Protein AF-M0AN53-F1 (afdb_monomer)

Solvent-accessible surface area (backbone atoms only — not comparable to full-atom values): 10372 Å² total; per-residue (Å²): 138,90,82,90,88,86,89,80,91,77,91,80,80,88,75,93,78,79,82,82,77,75,81,81,81,79,74,82,83,79,79,76,78,82,73,91,78,79,92,71,87,82,85,72,87,73,90,65,86,74,74,82,79,51,60,67,74,68,68,71,93,83,63,70,59,57,92,70,28,37,30,37,54,48,69,44,68,92,56,48,82,40,84,58,56,31,43,76,62,16,93,51,32,42,75,37,84,89,78,53,28,68,44,66,80,63,51,62,35,34,81,87,54,40,66,35,50,40,49,22,12,59,63,23,65,28,74,86,53,57,26,43,36,36,33,30,36,57,86,78,45,28,27,73,16,49,32,92,81,75,73,24,60,80,86,79,87,130

Mean predicted aligned error: 15.82 Å

pLDDT: mean 77.09, std 21.63, range [39.53, 98.44]

Radius of gyration: 28.27 Å; Cα contacts (8 Å, |Δi|>4): 205; chains: 1; bounding box: 54×89×58 Å

Sequence (158 aa):
MNRTGRLATSSGSNPAAARELVPEVRHPTVTRKVTQSNIRTMTDGDENGGEIQRASDVGSADAPPIEEKPYKIIFEANKCFGAGKCAEVSGNWEMSLASGIAKPNTYFIDEADLDHNVRAAEICPAKKDEGCIHVIDRRTDEEIAPDPHGDGTLSVDW

Nearest PDB structures (foldseek):
  4dhv-assembly1_A  TM=8.643E-01  e=5.042E-03  Pyrococcus furiosus DSM 3638
  1siz-assembly1_C  TM=8.650E-01  e=6.182E-03  Pyrococcus furiosus
  8amp-assembly1_A  TM=9.147E-01  e=1.726E-01  Mycobacterium tuberculosis
  8amq-assembly1_A  TM=6.492E-01  e=7.136E-02  Mycobacterium tuberculosis H37Rv

Foldseek 3Di:
DDDDDDDDDDDDDDDDDDPDDDDDPDDPPPPPDPDDDDPDDPPDDPPPPPPQDFVLVVDDPPDDDCVAFQKFKDAPQVQFQQPCQLVVQAVQWDQDPVSSGIDGVDGTHDPVRPPSLQVSQQCACTPNSQGRMWMARNVVSFTPPPPPVVPRRDPDDD

Structure (mmCIF, N/CA/C/O backbone):
data_AF-M0AN53-F1
#
_entry.id   AF-M0AN53-F1
#
loop_
_atom_site.group_PDB
_atom_site.id
_atom_site.type_symbol
_atom_site.label_atom_id
_atom_site.label_alt_id
_atom_site.label_comp_id
_atom_site.label_asym_id
_atom_site.label_entity_id
_atom_site.label_seq_id
_atom_site.pdbx_PDB_ins_code
_atom_site.Cartn_x
_atom_site.Cartn_y
_atom_site.Cartn_z
_atom_site.occupancy
_atom_site.B_iso_or_equiv
_atom_site.auth_seq_id
_atom_site.auth_comp_id
_atom_site.auth_asym_id
_atom_site.auth_atom_id
_atom_site.pdbx_PDB_model_num
ATOM 1 N N . MET A 1 1 ? -29.025 -70.226 -9.780 1.00 46.09 1 MET A N 1
ATOM 2 C CA . MET A 1 1 ? -28.029 -71.117 -10.412 1.00 46.09 1 MET A CA 1
ATOM 3 C C . MET A 1 1 ? -26.646 -70.549 -10.133 1.00 46.09 1 MET A C 1
ATOM 5 O O . MET A 1 1 ? -26.362 -69.431 -10.535 1.00 46.09 1 MET A O 1
ATOM 9 N N . ASN A 1 2 ? -25.859 -71.287 -9.348 1.00 40.03 2 ASN A N 1
ATOM 10 C CA . ASN A 1 2 ? -24.495 -70.974 -8.908 1.00 40.03 2 ASN A CA 1
ATOM 11 C C . ASN A 1 2 ? -23.470 -71.198 -10.028 1.00 40.03 2 ASN A C 1
ATOM 13 O O . ASN A 1 2 ? -23.540 -72.254 -10.649 1.00 40.03 2 ASN A O 1
ATOM 17 N N . ARG A 1 3 ? -22.468 -70.313 -10.152 1.00 47.69 3 ARG A N 1
ATOM 18 C CA . ARG A 1 3 ? -21.032 -70.645 -10.331 1.00 47.69 3 ARG A CA 1
ATOM 19 C C . ARG A 1 3 ? -20.199 -69.468 -9.789 1.00 47.69 3 ARG A C 1
ATOM 21 O O . ARG A 1 3 ? -20.260 -68.387 -10.351 1.00 47.69 3 ARG A O 1
ATOM 28 N N . THR A 1 4 ? -19.696 -69.494 -8.553 1.00 52.09 4 THR A N 1
ATOM 29 C CA . THR A 1 4 ? -18.431 -70.101 -8.073 1.00 52.09 4 THR A CA 1
ATOM 30 C C . THR A 1 4 ? -17.176 -69.614 -8.799 1.00 52.09 4 THR A C 1
ATOM 32 O O . THR A 1 4 ? -16.918 -70.016 -9.928 1.00 52.09 4 THR A O 1
ATOM 35 N N . GLY A 1 5 ? -16.371 -68.828 -8.079 1.00 43.16 5 GLY A N 1
ATOM 36 C CA . GLY A 1 5 ? -15.013 -68.420 -8.439 1.00 43.16 5 GLY A CA 1
ATOM 37 C C . GLY A 1 5 ? -14.353 -67.648 -7.292 1.00 43.16 5 GLY A C 1
ATOM 38 O O . GLY A 1 5 ? -14.118 -66.454 -7.399 1.00 43.16 5 GLY A O 1
ATOM 39 N N . ARG A 1 6 ? -14.151 -68.330 -6.159 1.00 47.56 6 ARG A N 1
ATOM 40 C CA . ARG A 1 6 ? -13.386 -67.890 -4.977 1.00 47.56 6 ARG A CA 1
ATOM 41 C C . ARG A 1 6 ? -11.958 -68.446 -5.090 1.00 47.56 6 ARG A C 1
ATOM 43 O O . ARG A 1 6 ? -11.826 -69.534 -5.642 1.00 47.56 6 ARG A O 1
ATOM 50 N N . LEU A 1 7 ? -10.989 -67.741 -4.482 1.00 46.88 7 LEU A N 1
ATOM 51 C CA . LEU A 1 7 ? -9.627 -68.111 -3.998 1.00 46.88 7 LEU A CA 1
ATOM 52 C C . LEU A 1 7 ? -8.623 -67.043 -4.487 1.00 46.88 7 LEU A C 1
ATOM 54 O O . LEU A 1 7 ? -8.699 -66.656 -5.642 1.00 46.88 7 LEU A O 1
ATOM 58 N N . ALA A 1 8 ? -7.683 -66.482 -3.724 1.00 47.72 8 ALA A N 1
ATOM 59 C CA . ALA A 1 8 ? -7.128 -66.712 -2.384 1.00 47.72 8 ALA A CA 1
ATOM 60 C C . ALA A 1 8 ? -6.461 -65.376 -1.948 1.00 47.72 8 ALA A C 1
ATOM 62 O O . ALA A 1 8 ? -5.899 -64.680 -2.786 1.00 47.72 8 ALA A O 1
ATOM 63 N N . THR A 1 9 ? -6.727 -64.812 -0.767 1.00 50.91 9 THR A N 1
ATOM 64 C CA . THR A 1 9 ? -5.925 -64.893 0.480 1.00 50.91 9 THR A CA 1
ATOM 65 C C . THR A 1 9 ? -4.396 -64.888 0.335 1.00 50.91 9 THR A C 1
ATOM 67 O O . THR A 1 9 ? -3.813 -65.915 0.006 1.00 50.91 9 THR A O 1
ATOM 70 N N . SER A 1 10 ? -3.773 -63.786 0.766 1.00 49.94 1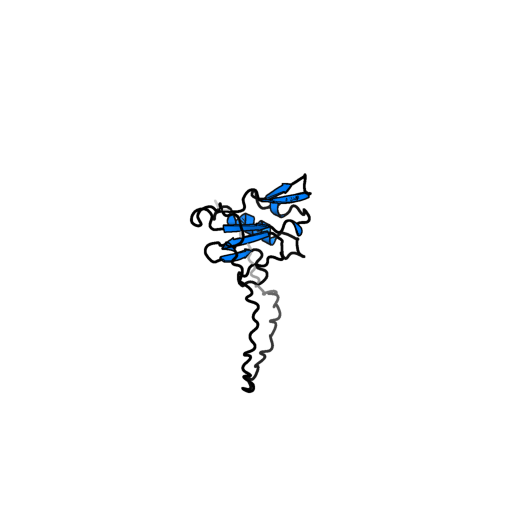0 SER A N 1
ATOM 71 C CA . SER A 1 10 ? -2.536 -63.748 1.574 1.00 49.94 10 SER A CA 1
ATOM 72 C C . SER A 1 10 ? -2.384 -62.316 2.126 1.00 49.94 10 SER A C 1
ATOM 74 O O . SER A 1 10 ? -2.181 -61.388 1.354 1.00 49.94 10 SER A O 1
ATOM 76 N N . SER A 1 11 ? -2.749 -61.999 3.373 1.00 46.69 11 SER A N 1
ATOM 77 C CA . SER A 1 11 ? -1.914 -62.107 4.586 1.00 46.69 11 SER A CA 1
ATOM 78 C C . SER A 1 11 ? -0.439 -61.767 4.347 1.00 46.69 11 SER A C 1
ATOM 80 O O . SER A 1 11 ? 0.294 -62.578 3.789 1.00 46.69 11 SER A O 1
ATOM 82 N N . GLY A 1 12 ? -0.006 -60.594 4.811 1.00 39.53 12 GLY A N 1
ATOM 83 C CA . GLY A 1 12 ? 1.392 -60.178 4.727 1.00 39.53 12 GLY A CA 1
ATOM 84 C C . GLY A 1 12 ? 1.627 -58.775 5.275 1.00 39.53 12 GLY A C 1
ATOM 85 O O . GLY A 1 12 ? 1.751 -57.831 4.514 1.00 39.53 12 GLY A O 1
ATOM 86 N N . SER A 1 13 ? 1.601 -58.682 6.601 1.00 46.97 13 SER A N 1
ATOM 87 C CA . SER A 1 13 ? 2.320 -57.763 7.491 1.00 46.97 13 SER A CA 1
ATOM 88 C C . SER A 1 13 ? 2.924 -56.468 6.927 1.00 46.97 13 SER A C 1
ATOM 90 O O . SER A 1 13 ? 3.856 -56.470 6.131 1.00 46.97 13 SER A O 1
ATOM 92 N N . ASN A 1 14 ? 2.463 -55.366 7.515 1.00 55.75 14 ASN A N 1
ATOM 93 C CA . ASN A 1 14 ? 3.116 -54.064 7.573 1.00 55.75 14 ASN A CA 1
ATOM 94 C C . ASN A 1 14 ? 4.525 -54.178 8.197 1.00 55.75 14 ASN A C 1
ATOM 96 O O . ASN A 1 14 ? 4.657 -54.781 9.268 1.00 55.75 14 ASN A O 1
ATOM 100 N N . PRO A 1 15 ? 5.543 -53.525 7.618 1.00 46.25 15 PRO A N 1
ATOM 101 C CA . PRO A 1 15 ? 6.538 -52.868 8.442 1.00 46.25 15 PRO A CA 1
ATOM 102 C C . PRO A 1 15 ? 6.607 -51.379 8.101 1.00 46.25 15 PRO A C 1
ATOM 104 O O . PRO A 1 15 ? 6.744 -50.966 6.951 1.00 46.25 15 PRO A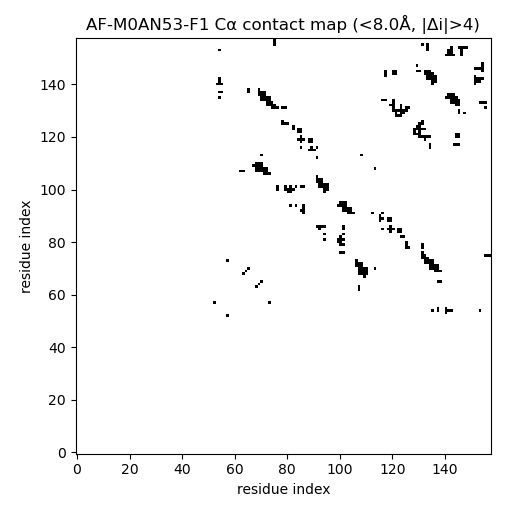 O 1
ATOM 107 N N . ALA A 1 16 ? 6.531 -50.587 9.166 1.00 45.22 16 ALA A N 1
ATOM 108 C CA . ALA A 1 16 ? 6.838 -49.174 9.186 1.00 45.22 16 ALA A CA 1
ATOM 109 C C . ALA A 1 16 ? 8.134 -48.867 8.420 1.00 45.22 16 ALA A C 1
ATOM 111 O O . ALA A 1 16 ? 9.169 -49.484 8.672 1.00 45.22 16 ALA A O 1
ATOM 112 N N . ALA A 1 17 ? 8.089 -47.865 7.546 1.00 43.47 17 ALA A N 1
ATOM 113 C CA . ALA A 1 17 ? 9.277 -47.267 6.965 1.00 43.47 17 ALA A CA 1
ATOM 114 C C . ALA A 1 17 ? 9.171 -45.740 7.037 1.00 43.47 17 ALA A C 1
ATOM 116 O O . ALA A 1 17 ? 8.354 -45.118 6.368 1.00 43.47 17 ALA A O 1
ATOM 117 N N . ALA A 1 18 ? 10.028 -45.198 7.901 1.00 45.81 18 ALA A N 1
ATOM 118 C CA . ALA A 1 18 ? 10.656 -43.887 7.815 1.00 45.81 18 ALA A CA 1
ATOM 119 C C . ALA A 1 18 ? 9.743 -42.647 7.828 1.00 45.81 18 ALA A C 1
ATOM 121 O O . ALA A 1 18 ? 9.575 -41.949 6.835 1.00 45.81 18 ALA A O 1
ATOM 122 N N . ARG A 1 19 ? 9.280 -42.287 9.033 1.00 47.31 19 ARG A N 1
ATOM 123 C CA . ARG A 1 19 ? 9.233 -40.870 9.423 1.00 47.31 19 ARG A CA 1
ATOM 124 C C . ARG A 1 19 ? 10.682 -40.386 9.473 1.00 47.31 19 ARG A C 1
ATOM 126 O O . ARG A 1 19 ? 11.443 -40.877 10.307 1.00 47.31 19 ARG A O 1
ATOM 133 N N . GLU A 1 20 ? 11.068 -39.475 8.588 1.00 40.28 20 GLU A N 1
ATOM 134 C CA . GLU A 1 20 ? 12.310 -38.723 8.754 1.00 40.28 20 GLU A CA 1
ATOM 135 C C . GLU A 1 20 ? 12.227 -37.943 10.069 1.00 40.28 20 GLU A C 1
ATOM 137 O O . GLU A 1 20 ? 11.382 -37.070 10.269 1.00 40.28 20 GLU A O 1
ATOM 142 N N . LEU A 1 21 ? 13.076 -38.349 11.008 1.00 50.22 21 LEU A N 1
ATOM 143 C CA . LEU A 1 21 ? 13.328 -37.651 12.253 1.00 50.22 21 LEU A CA 1
ATOM 144 C C . LEU A 1 21 ? 14.146 -36.410 11.906 1.00 50.22 21 LEU A C 1
ATOM 146 O O . LEU A 1 21 ? 15.349 -36.497 11.667 1.00 50.22 21 LEU A O 1
ATOM 150 N N . VAL A 1 22 ? 13.484 -35.259 11.872 1.00 55.59 22 VAL A N 1
ATOM 151 C CA . VAL A 1 22 ? 14.162 -33.963 11.906 1.00 55.59 22 VAL A CA 1
ATOM 152 C C . VAL A 1 22 ? 14.964 -33.911 13.215 1.00 55.59 22 VAL A C 1
ATOM 154 O O . VAL A 1 22 ? 14.384 -34.171 14.274 1.00 55.59 22 VAL A O 1
ATOM 157 N N . PRO A 1 23 ? 16.279 -33.636 13.199 1.00 49.75 23 PRO A N 1
ATOM 158 C CA . PRO A 1 23 ? 17.037 -33.518 14.433 1.00 49.75 23 PRO A CA 1
ATOM 159 C C . PRO A 1 23 ? 16.562 -32.281 15.201 1.00 49.75 23 PRO A C 1
ATOM 161 O O . PRO A 1 23 ? 16.621 -31.155 14.709 1.00 49.75 23 PRO A O 1
ATOM 164 N N . GLU A 1 24 ? 16.082 -32.510 16.419 1.00 48.28 24 GLU A N 1
ATOM 165 C CA . GLU A 1 24 ? 15.710 -31.478 17.381 1.00 48.28 24 GLU A CA 1
ATOM 166 C C . GLU A 1 24 ? 16.945 -30.613 17.688 1.00 48.28 24 GLU A C 1
ATOM 168 O O . GLU A 1 24 ? 17.918 -31.070 18.298 1.00 48.28 24 GLU A O 1
ATOM 173 N N . VAL A 1 25 ? 16.930 -29.359 17.232 1.00 51.31 25 VAL A N 1
ATOM 174 C CA . VAL A 1 25 ? 17.970 -28.376 17.5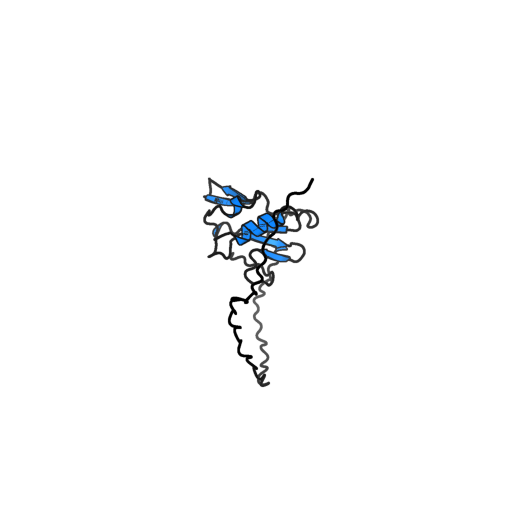43 1.00 51.31 25 VAL A CA 1
ATOM 175 C C . VAL A 1 25 ? 17.860 -28.038 19.028 1.00 51.31 25 VAL A C 1
ATOM 177 O O . VAL A 1 25 ? 16.993 -27.279 19.462 1.00 51.31 25 VAL A O 1
ATOM 180 N N . ARG A 1 26 ? 18.747 -28.626 19.833 1.00 48.91 26 ARG A N 1
ATOM 181 C CA . ARG A 1 26 ? 18.899 -28.274 21.245 1.00 48.91 26 ARG A CA 1
ATOM 182 C C . ARG A 1 26 ? 19.548 -26.898 21.347 1.00 48.91 26 ARG A C 1
ATOM 184 O O . ARG A 1 26 ? 20.762 -26.764 21.220 1.00 48.91 26 ARG A O 1
ATOM 191 N N . HIS A 1 27 ? 18.729 -25.885 21.601 1.00 51.34 27 HIS A N 1
ATOM 192 C CA . HIS A 1 27 ? 19.198 -24.568 22.010 1.00 51.34 27 HIS A CA 1
ATOM 193 C C . HIS A 1 27 ? 19.884 -24.678 23.384 1.00 51.34 27 HIS A C 1
ATOM 195 O O . HIS A 1 27 ? 19.284 -25.218 24.318 1.00 51.34 27 HIS A O 1
ATOM 201 N N . PRO A 1 28 ? 21.123 -24.187 23.557 1.00 49.16 28 PRO A N 1
ATOM 202 C CA . PRO A 1 28 ? 21.726 -24.103 24.877 1.00 49.16 28 PRO A CA 1
ATOM 203 C C . PRO A 1 28 ? 20.957 -23.079 25.720 1.00 49.16 28 PRO A C 1
ATOM 205 O O . PRO A 1 28 ? 20.874 -21.902 25.375 1.00 49.16 28 PRO A O 1
ATOM 208 N N . THR A 1 29 ? 20.401 -23.524 26.847 1.00 44.06 29 THR A N 1
ATOM 209 C CA . THR A 1 29 ? 19.808 -22.647 27.860 1.00 44.06 29 THR A CA 1
ATOM 210 C C . THR A 1 29 ? 20.912 -21.789 28.477 1.00 44.06 29 THR A C 1
ATOM 212 O O . THR A 1 29 ? 21.605 -22.202 29.408 1.00 44.06 29 THR A O 1
ATOM 215 N N . VAL A 1 30 ? 21.100 -20.577 27.953 1.00 48.84 30 VAL A N 1
ATOM 216 C CA . VAL A 1 30 ? 21.976 -19.577 28.567 1.00 48.84 30 VAL A CA 1
ATOM 217 C C . VAL A 1 30 ? 21.281 -19.062 29.825 1.00 48.84 30 VAL A C 1
ATOM 219 O O . VAL A 1 30 ? 20.506 -18.111 29.797 1.00 48.84 30 VAL A O 1
ATOM 222 N N . THR A 1 31 ? 21.573 -19.691 30.961 1.00 49.75 31 THR A N 1
ATOM 223 C CA . THR A 1 31 ? 21.234 -19.131 32.272 1.00 49.75 31 THR A CA 1
ATOM 224 C C . THR A 1 31 ? 22.194 -17.972 32.539 1.00 49.75 31 THR A C 1
ATOM 226 O O . THR A 1 31 ? 23.280 -18.162 33.093 1.00 49.75 31 THR A O 1
ATOM 229 N N . ARG A 1 32 ? 21.832 -16.755 32.112 1.00 50.53 32 ARG A N 1
ATOM 230 C CA . ARG A 1 32 ? 22.528 -15.542 32.560 1.00 50.53 32 ARG A CA 1
ATOM 231 C C . ARG A 1 32 ? 22.236 -15.360 34.047 1.00 50.53 32 ARG A C 1
ATOM 233 O O . ARG A 1 32 ? 21.128 -15.007 34.437 1.00 50.53 32 ARG A O 1
ATOM 240 N N . LYS A 1 33 ? 23.248 -15.600 34.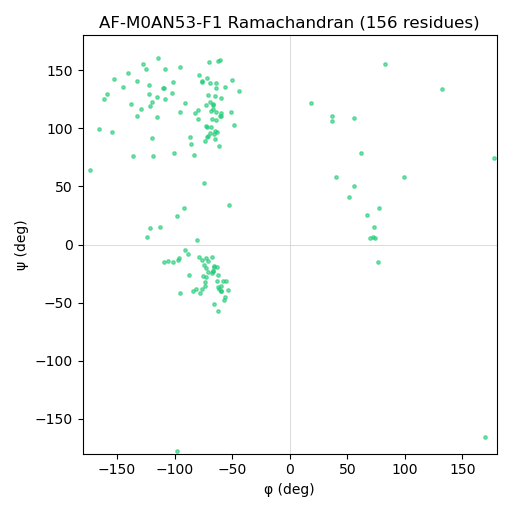881 1.00 42.38 33 LYS A N 1
ATOM 241 C CA . LYS A 1 33 ? 23.263 -15.139 36.270 1.00 42.38 33 LYS A CA 1
ATOM 242 C C . LYS A 1 33 ? 23.182 -13.612 36.252 1.00 42.38 33 LYS A C 1
ATOM 244 O O . LYS A 1 33 ? 24.123 -12.952 35.820 1.00 42.38 33 LYS A O 1
ATOM 249 N N . VAL A 1 34 ? 22.057 -13.062 36.699 1.00 44.97 34 VAL A N 1
ATOM 250 C CA . VAL A 1 34 ? 21.931 -11.635 37.005 1.00 44.97 34 VAL A CA 1
ATOM 251 C C . VAL A 1 34 ? 22.751 -11.379 38.265 1.00 44.97 34 VAL A C 1
ATOM 253 O O . VAL A 1 34 ? 22.288 -11.590 39.383 1.00 44.97 34 VAL A O 1
ATOM 256 N N . THR A 1 35 ? 24.007 -10.980 38.093 1.00 45.59 35 THR A N 1
ATOM 257 C CA . THR A 1 35 ? 24.773 -10.354 39.171 1.00 45.59 35 THR A CA 1
ATOM 258 C C . THR A 1 35 ? 24.350 -8.897 39.252 1.00 45.59 35 THR A C 1
ATOM 260 O O . THR A 1 35 ? 24.639 -8.092 38.372 1.00 45.59 35 THR A O 1
ATOM 263 N N . GLN A 1 36 ? 23.613 -8.593 40.314 1.00 50.22 36 GLN A N 1
ATOM 264 C CA . GLN A 1 36 ? 23.190 -7.265 40.722 1.00 50.22 36 GLN A CA 1
ATOM 265 C C . GLN A 1 36 ? 24.426 -6.423 41.054 1.00 50.22 36 GLN A C 1
ATOM 267 O O . GLN A 1 36 ? 24.977 -6.530 42.144 1.00 50.22 36 GLN A O 1
ATOM 272 N N . SER A 1 37 ? 24.902 -5.619 40.106 1.00 54.31 37 SER A N 1
ATOM 273 C CA . SER A 1 37 ? 25.824 -4.510 40.364 1.00 54.31 37 SER A CA 1
ATOM 274 C C . SER A 1 37 ? 25.801 -3.549 39.182 1.00 54.31 37 SER A C 1
ATOM 276 O O . SER A 1 37 ? 26.063 -3.952 38.052 1.00 54.31 37 SER A O 1
ATOM 278 N N . ASN A 1 38 ? 25.537 -2.279 39.498 1.00 47.97 38 ASN A N 1
ATOM 279 C CA . ASN A 1 38 ? 25.655 -1.082 38.656 1.00 47.97 38 ASN A CA 1
ATOM 280 C C . ASN A 1 38 ? 24.349 -0.583 38.025 1.00 47.97 38 ASN A C 1
ATOM 282 O O . ASN A 1 38 ? 24.261 -0.370 36.819 1.00 47.97 38 ASN A O 1
ATOM 286 N N . ILE A 1 39 ? 23.366 -0.276 38.878 1.00 55.44 39 ILE A N 1
ATOM 287 C CA . ILE A 1 39 ? 22.419 0.797 38.571 1.00 55.44 39 ILE A CA 1
ATOM 288 C C . ILE A 1 39 ? 23.187 2.126 38.643 1.00 55.44 39 ILE A C 1
ATOM 290 O O . ILE A 1 39 ? 23.461 2.661 39.714 1.00 55.44 39 ILE A O 1
ATOM 294 N N . ARG A 1 40 ? 23.652 2.609 37.490 1.00 49.97 40 ARG A N 1
ATOM 295 C CA . ARG A 1 40 ? 24.020 4.015 37.326 1.00 49.97 40 ARG A CA 1
ATOM 296 C C . ARG A 1 40 ? 22.807 4.711 36.742 1.00 49.97 40 ARG A C 1
ATOM 298 O O . ARG A 1 40 ? 22.390 4.406 35.632 1.00 49.97 40 ARG A O 1
ATOM 305 N N . THR A 1 41 ? 22.248 5.609 37.537 1.00 50.41 41 THR A N 1
ATOM 306 C CA . THR A 1 41 ? 21.311 6.647 37.133 1.00 50.41 41 THR A CA 1
ATOM 307 C C . THR A 1 41 ? 21.875 7.365 35.906 1.00 50.41 41 THR A C 1
ATOM 309 O O . THR A 1 41 ? 22.816 8.143 36.035 1.00 50.41 41 THR A O 1
ATOM 312 N N . MET A 1 42 ? 21.349 7.064 34.718 1.00 43.56 42 MET A N 1
ATOM 313 C CA . MET A 1 42 ? 21.503 7.927 33.550 1.00 43.56 42 MET A CA 1
ATOM 314 C C . MET A 1 42 ? 20.378 8.954 33.630 1.00 43.56 42 MET A C 1
ATOM 316 O O . MET A 1 42 ? 19.271 8.729 33.156 1.00 43.56 42 MET A O 1
ATOM 320 N N . THR A 1 43 ? 20.644 10.039 34.347 1.00 55.50 43 THR A N 1
ATOM 321 C CA . THR A 1 43 ? 19.947 11.310 34.154 1.00 55.50 43 THR A CA 1
ATOM 322 C C . THR A 1 43 ? 20.879 12.176 33.333 1.00 55.50 43 THR A C 1
ATOM 324 O O . THR A 1 43 ? 21.575 13.018 33.889 1.00 55.50 43 THR A O 1
ATOM 327 N N . ASP A 1 44 ? 20.907 11.921 32.033 1.00 45.69 44 ASP A N 1
ATOM 328 C CA . ASP A 1 44 ? 21.416 12.879 31.067 1.00 45.69 44 ASP A CA 1
ATOM 329 C C . ASP A 1 44 ? 20.218 13.254 30.201 1.00 45.69 44 ASP A C 1
ATOM 331 O O . ASP A 1 44 ? 19.628 12.417 29.518 1.00 45.69 44 ASP A O 1
ATOM 335 N N . GLY A 1 45 ? 19.775 14.498 30.376 1.00 51.88 45 GLY A N 1
ATOM 336 C CA . GLY A 1 45 ? 18.737 15.099 29.564 1.00 51.88 45 GLY A CA 1
ATOM 337 C C . GLY A 1 45 ? 19.236 15.209 28.134 1.00 51.88 45 GLY A C 1
ATOM 338 O O . GLY A 1 45 ? 20.083 16.049 27.840 1.00 51.88 45 GLY A O 1
ATOM 339 N N . ASP A 1 46 ? 18.695 14.365 27.265 1.00 46.78 46 ASP A N 1
ATOM 340 C CA . ASP A 1 46 ? 18.696 14.605 25.831 1.00 46.78 46 ASP A CA 1
ATOM 341 C C . ASP A 1 46 ? 17.466 15.461 25.518 1.00 46.78 46 ASP A C 1
ATOM 343 O O . ASP A 1 46 ? 16.348 14.978 25.337 1.00 46.78 46 ASP A O 1
ATOM 347 N N . GLU A 1 47 ? 17.670 16.776 25.509 1.00 50.47 47 GLU A N 1
ATOM 348 C CA . GLU A 1 47 ? 16.709 17.770 25.028 1.00 50.47 47 GLU A CA 1
ATOM 349 C C . GLU A 1 47 ? 16.651 17.768 23.491 1.00 50.47 47 GLU A C 1
ATOM 351 O O . GLU A 1 47 ? 16.782 18.797 22.831 1.00 50.47 47 GLU A O 1
ATOM 356 N N . ASN A 1 48 ? 16.430 16.593 22.906 1.00 48.22 48 ASN A N 1
ATOM 357 C CA . ASN A 1 48 ? 15.862 16.476 21.574 1.00 48.22 48 ASN A CA 1
ATOM 358 C C . ASN A 1 48 ? 14.570 15.682 21.721 1.00 48.22 48 ASN A C 1
ATOM 360 O O . ASN A 1 48 ? 14.567 14.453 21.722 1.00 48.22 48 ASN A O 1
ATOM 364 N N . GLY A 1 49 ? 13.471 16.412 21.920 1.00 43.69 49 GLY A N 1
ATOM 365 C CA . GLY A 1 49 ? 12.126 15.864 21.847 1.00 43.69 49 GLY 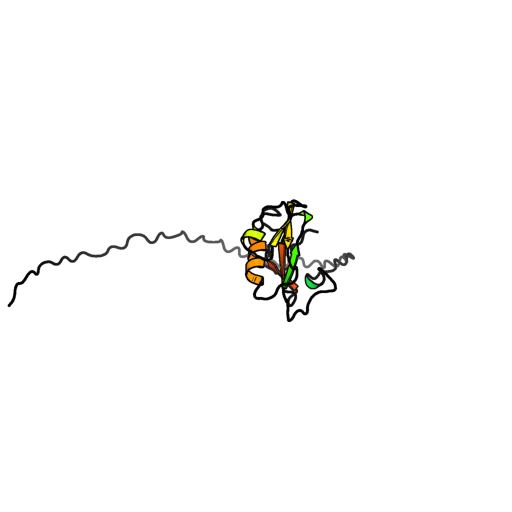A CA 1
ATOM 366 C C . GLY A 1 49 ? 11.884 15.318 20.446 1.00 43.69 49 GLY A C 1
ATOM 367 O O . GLY A 1 49 ? 11.357 16.020 19.591 1.00 43.69 49 GLY A O 1
ATOM 368 N N . GLY A 1 50 ? 12.306 14.076 20.211 1.00 45.62 50 GLY A N 1
ATOM 369 C CA . GLY A 1 50 ? 11.877 13.278 19.079 1.00 45.62 50 GLY A CA 1
ATOM 370 C C . GLY A 1 50 ? 10.392 13.022 19.258 1.00 45.62 50 GLY A C 1
ATOM 371 O O . GLY A 1 50 ? 9.992 12.105 19.970 1.00 45.62 50 GLY A O 1
ATOM 372 N N . GLU A 1 51 ? 9.581 13.911 18.701 1.00 54.50 51 GLU A N 1
ATOM 373 C CA . GLU A 1 51 ? 8.144 13.739 18.584 1.00 54.50 51 GLU A CA 1
ATOM 374 C C . GLU A 1 51 ? 7.887 12.370 17.948 1.00 54.50 51 GLU A C 1
ATOM 376 O O . GLU A 1 51 ? 8.310 12.106 16.822 1.00 54.50 51 GLU A O 1
ATOM 381 N N . ILE A 1 52 ? 7.280 11.465 18.718 1.00 61.09 52 ILE A N 1
ATOM 382 C CA . ILE A 1 52 ? 6.910 10.127 18.261 1.00 61.09 52 ILE A CA 1
ATOM 383 C C . ILE A 1 52 ? 5.848 10.355 17.182 1.00 61.09 52 ILE A C 1
ATOM 385 O O . ILE A 1 52 ? 4.698 10.642 17.516 1.00 61.09 52 ILE A O 1
ATOM 389 N N . GLN A 1 53 ? 6.243 10.347 15.904 1.00 64.62 53 GLN A N 1
ATOM 390 C CA . GLN A 1 53 ? 5.302 10.586 14.814 1.00 64.62 53 GLN A CA 1
ATOM 391 C C . GLN A 1 53 ? 4.310 9.436 14.762 1.00 64.62 53 GLN A C 1
ATOM 393 O O . GLN A 1 53 ? 4.686 8.290 14.518 1.00 64.62 53 GLN A O 1
ATOM 398 N N . ARG A 1 54 ? 3.041 9.765 14.999 1.00 68.31 54 ARG A N 1
ATOM 399 C CA . ARG A 1 54 ? 1.947 8.815 14.874 1.00 68.31 54 ARG A CA 1
ATOM 400 C C . ARG A 1 54 ? 1.623 8.597 13.410 1.00 68.31 54 ARG A C 1
ATOM 402 O O . ARG A 1 54 ? 1.589 9.539 12.612 1.00 68.31 54 ARG A O 1
ATOM 409 N N . ALA A 1 55 ? 1.337 7.361 13.046 1.00 69.75 55 ALA A N 1
ATOM 410 C CA . ALA A 1 55 ? 0.971 7.005 11.683 1.00 69.75 55 ALA A CA 1
ATOM 411 C C . ALA A 1 55 ? -0.341 7.706 11.235 1.00 69.75 55 ALA A C 1
ATOM 413 O O . ALA A 1 55 ? -0.533 8.042 10.053 1.00 69.75 55 ALA A O 1
ATOM 414 N N . SER A 1 56 ? -1.213 8.046 12.188 1.00 68.31 56 SER A N 1
ATOM 415 C CA . SER A 1 56 ? -2.412 8.865 12.034 1.00 68.31 56 SER A CA 1
ATOM 416 C C . SER A 1 56 ? -2.101 10.282 11.557 1.00 68.31 56 SER A C 1
ATOM 418 O O . SER A 1 56 ? -2.809 10.781 10.678 1.00 68.31 56 SER A O 1
ATOM 420 N N . ASP A 1 57 ? -1.007 10.877 12.037 1.00 67.94 57 ASP A N 1
ATOM 421 C CA . ASP A 1 57 ? -0.587 12.261 11.748 1.00 67.94 57 ASP A CA 1
ATOM 422 C C . ASP A 1 57 ? -0.001 12.389 10.315 1.00 67.94 57 ASP A C 1
ATOM 424 O O . ASP A 1 57 ? 0.017 13.452 9.698 1.00 67.94 57 ASP A O 1
ATOM 428 N N . VAL A 1 58 ? 0.358 11.233 9.747 1.00 66.88 58 VAL A N 1
ATOM 429 C CA . VAL A 1 58 ? 0.826 10.867 8.397 1.00 66.88 58 VAL A CA 1
ATOM 430 C C . VAL A 1 58 ? 0.052 11.262 7.123 1.00 66.88 58 VAL A C 1
ATOM 432 O O . VAL A 1 58 ? -0.089 10.356 6.311 1.00 66.88 58 VAL A O 1
ATOM 435 N N . GLY A 1 59 ? -0.652 12.384 6.912 1.00 61.38 59 GLY A N 1
ATOM 436 C CA . GLY A 1 59 ? -1.463 12.483 5.664 1.00 61.38 59 GLY A CA 1
ATOM 437 C C . GLY A 1 59 ? -2.464 13.628 5.490 1.00 61.38 59 GLY A C 1
ATOM 438 O O . GLY A 1 59 ? -2.410 14.628 6.190 1.00 61.38 59 GLY A O 1
ATOM 439 N N . SER A 1 60 ? -3.356 13.493 4.495 1.00 61.50 60 SER A N 1
ATOM 440 C CA . SER A 1 60 ? -4.281 14.559 4.062 1.00 61.50 60 SER A CA 1
ATOM 441 C C . SER A 1 60 ? -5.296 14.959 5.141 1.00 61.50 60 SER A C 1
ATOM 443 O O . SER A 1 60 ? -5.892 14.090 5.776 1.00 61.50 60 SER A O 1
ATOM 445 N N . ALA A 1 61 ? -5.550 16.268 5.274 1.00 65.12 61 ALA A N 1
ATOM 446 C CA . ALA A 1 61 ? -6.558 16.840 6.176 1.00 65.12 61 ALA A CA 1
ATOM 447 C C . ALA A 1 61 ? -8.002 16.426 5.825 1.00 65.12 61 ALA A C 1
ATOM 449 O O . ALA A 1 61 ? -8.880 16.474 6.681 1.00 65.12 61 ALA A O 1
ATOM 450 N N . ASP A 1 62 ? -8.229 15.973 4.590 1.00 72.88 62 ASP A N 1
ATOM 451 C CA . ASP A 1 62 ? -9.530 15.528 4.073 1.0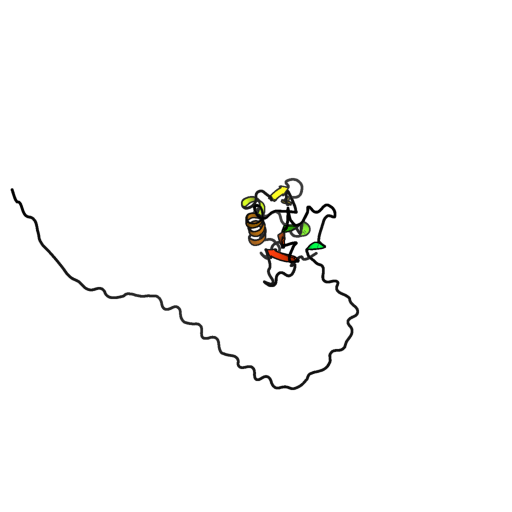0 72.88 62 ASP A CA 1
ATOM 452 C C . ASP A 1 62 ? -9.747 14.012 4.250 1.00 72.88 62 ASP A C 1
ATOM 454 O O . ASP A 1 62 ? -10.358 13.344 3.411 1.00 72.88 62 ASP A O 1
ATOM 458 N N . ALA A 1 63 ? -9.182 13.430 5.310 1.00 82.88 63 ALA A N 1
ATOM 459 C CA . ALA A 1 63 ? -9.311 12.006 5.583 1.00 82.88 63 ALA A CA 1
ATOM 460 C C . ALA A 1 63 ? -10.783 11.628 5.865 1.00 82.88 63 ALA A C 1
ATOM 462 O O . ALA A 1 63 ? -11.435 12.293 6.674 1.00 82.88 63 ALA A O 1
ATOM 463 N N . PRO A 1 64 ? -11.306 10.537 5.275 1.00 89.50 64 PRO A N 1
ATOM 464 C CA . PRO A 1 64 ? -12.629 10.020 5.612 1.00 89.50 64 PRO A CA 1
ATOM 465 C C . PRO A 1 64 ? -12.717 9.623 7.097 1.00 89.50 64 PRO A C 1
ATOM 467 O O . PRO A 1 64 ? -11.670 9.335 7.711 1.00 89.50 64 PRO A O 1
ATOM 470 N N . PRO A 1 65 ? -13.940 9.545 7.661 1.00 90.62 65 PRO A N 1
ATOM 471 C CA . PRO A 1 65 ? -14.162 9.025 9.006 1.00 90.62 65 PRO A CA 1
ATOM 472 C C . PRO A 1 65 ? -13.487 7.667 9.207 1.00 90.62 65 PRO A C 1
ATOM 474 O O . PRO A 1 65 ? -13.464 6.826 8.304 1.00 90.62 65 PRO A O 1
ATOM 477 N N . ILE A 1 66 ? -12.925 7.456 10.399 1.00 90.31 66 ILE A N 1
ATOM 478 C CA . ILE A 1 66 ? -12.236 6.203 10.735 1.00 90.31 66 ILE A CA 1
ATOM 479 C C . ILE A 1 66 ? -13.222 5.029 10.703 1.00 90.31 66 ILE A C 1
ATOM 481 O O . ILE A 1 66 ? -12.818 3.936 10.327 1.00 90.31 66 ILE A O 1
ATOM 485 N N . GLU A 1 67 ? -14.506 5.239 11.025 1.00 89.38 67 GLU A N 1
ATOM 486 C CA . GLU A 1 67 ? -15.504 4.164 10.959 1.00 89.38 67 GLU A CA 1
ATOM 487 C C . GLU A 1 67 ? -15.791 3.675 9.531 1.00 89.38 67 GLU A C 1
ATOM 489 O O . GLU A 1 67 ? -16.266 2.556 9.367 1.00 89.38 67 GLU A O 1
ATOM 494 N N . GLU A 1 68 ? -15.524 4.492 8.508 1.00 92.31 68 GLU A N 1
ATOM 495 C CA . GLU A 1 68 ? -15.753 4.127 7.104 1.00 92.31 68 GLU A CA 1
ATOM 496 C C . GLU A 1 68 ? -14.492 3.575 6.439 1.00 92.31 68 GLU A C 1
ATOM 498 O O . GLU A 1 68 ? -14.563 2.632 5.657 1.00 92.31 68 GLU A O 1
ATOM 503 N N . LYS A 1 69 ? -13.336 4.192 6.711 1.00 95.06 69 LYS A N 1
ATOM 504 C CA . LYS A 1 69 ? -12.043 3.820 6.119 1.00 95.06 69 LYS A CA 1
ATOM 505 C C . LYS A 1 69 ? -10.961 3.800 7.198 1.00 95.06 69 LYS A C 1
ATOM 507 O O . LYS A 1 69 ? -10.179 4.759 7.307 1.00 95.06 69 LYS A O 1
ATOM 512 N N . PRO A 1 70 ? -10.937 2.749 8.033 1.00 95.12 70 PRO A N 1
ATOM 513 C CA . PRO A 1 70 ? -10.051 2.676 9.187 1.00 95.12 70 PRO A CA 1
ATOM 514 C C . PRO A 1 70 ? -8.588 2.489 8.809 1.00 95.12 70 PRO A C 1
ATOM 516 O O . PRO A 1 70 ? -7.723 2.734 9.643 1.00 95.12 70 PRO A O 1
ATOM 519 N N . TYR A 1 71 ? -8.286 2.127 7.564 1.00 95.88 71 TYR A N 1
ATOM 520 C CA . TYR A 1 71 ? -6.922 1.868 7.136 1.00 95.88 71 TYR A CA 1
ATOM 521 C C . TYR A 1 71 ? -6.390 2.956 6.220 1.00 95.88 71 TYR A C 1
ATOM 523 O O . TYR A 1 71 ? -7.120 3.615 5.468 1.00 95.88 71 TYR A O 1
ATOM 531 N N . LYS A 1 72 ? -5.076 3.126 6.276 1.00 95.19 72 LYS A N 1
ATOM 532 C CA . LYS A 1 72 ? -4.351 4.137 5.523 1.00 95.19 72 LYS A CA 1
ATOM 533 C C . LYS A 1 72 ? -3.144 3.530 4.843 1.00 95.19 72 LYS A C 1
ATOM 535 O O . LYS A 1 72 ? -2.439 2.722 5.432 1.00 95.19 72 LYS A O 1
ATOM 540 N N . ILE A 1 73 ? -2.890 3.979 3.625 1.00 95.50 73 ILE A N 1
ATOM 541 C CA . ILE A 1 73 ? -1.691 3.655 2.869 1.00 95.50 73 ILE A CA 1
ATOM 542 C C . ILE A 1 73 ? -0.744 4.851 2.938 1.00 95.50 73 ILE A C 1
ATOM 544 O O . ILE A 1 73 ? -1.142 5.978 2.640 1.00 95.50 73 ILE A O 1
ATOM 548 N N . ILE A 1 74 ? 0.517 4.604 3.272 1.00 94.38 74 ILE A N 1
ATOM 549 C CA . ILE A 1 74 ? 1.629 5.527 3.035 1.00 94.38 74 ILE A CA 1
ATOM 550 C C . ILE A 1 74 ? 2.513 4.916 1.949 1.00 94.38 74 ILE A C 1
ATOM 552 O O . ILE A 1 74 ? 2.788 3.719 1.949 1.00 94.38 74 ILE A O 1
ATOM 556 N N . PHE A 1 75 ? 2.924 5.731 0.980 1.00 94.94 75 PHE A N 1
ATOM 557 C CA . PHE A 1 75 ? 3.697 5.275 -0.170 1.00 94.94 75 PHE A CA 1
ATOM 558 C C . PHE A 1 75 ? 4.943 6.135 -0.368 1.00 94.94 75 PHE A C 1
ATOM 560 O O . PHE A 1 75 ? 4.842 7.323 -0.685 1.00 94.94 75 PHE A O 1
ATOM 567 N N . GLU A 1 76 ? 6.117 5.521 -0.235 1.00 94.50 76 GLU A N 1
ATOM 568 C CA . GLU A 1 76 ? 7.416 6.169 -0.424 1.00 94.50 76 GLU A CA 1
ATOM 569 C C . GLU A 1 76 ? 7.776 6.191 -1.920 1.00 94.50 76 GLU A C 1
ATOM 571 O O . GLU A 1 76 ? 8.572 5.395 -2.428 1.00 94.50 76 GLU A O 1
ATOM 576 N N . ALA A 1 77 ? 7.149 7.104 -2.666 1.00 93.56 77 ALA A N 1
ATOM 577 C CA . ALA A 1 77 ? 7.289 7.188 -4.122 1.00 93.56 77 ALA A CA 1
ATOM 578 C C . ALA A 1 77 ? 8.753 7.315 -4.600 1.00 93.56 77 ALA A C 1
ATOM 580 O O . ALA A 1 77 ? 9.102 6.800 -5.659 1.00 93.56 77 ALA A O 1
ATOM 581 N N . ASN A 1 78 ? 9.618 7.953 -3.807 1.00 92.94 78 ASN A N 1
ATOM 582 C CA . ASN A 1 78 ? 11.059 8.093 -4.045 1.00 92.94 78 ASN A CA 1
ATOM 583 C C . ASN A 1 78 ? 11.838 6.768 -3.963 1.00 92.94 78 ASN A C 1
ATOM 585 O O . ASN A 1 78 ? 12.931 6.675 -4.521 1.00 92.94 78 ASN A O 1
ATOM 589 N N . LYS A 1 79 ? 11.305 5.757 -3.269 1.00 94.81 79 LYS A N 1
ATOM 590 C CA . LYS A 1 79 ? 11.914 4.424 -3.130 1.00 94.81 79 LYS A CA 1
ATOM 591 C C . LYS A 1 79 ? 11.338 3.416 -4.131 1.00 94.81 79 LYS A C 1
ATOM 593 O O . LYS A 1 79 ? 11.903 2.337 -4.321 1.00 94.81 79 LYS A O 1
ATOM 598 N N . CYS A 1 80 ? 10.226 3.750 -4.787 1.00 96.94 80 CYS A N 1
ATOM 599 C CA . CYS A 1 80 ? 9.632 2.919 -5.824 1.00 96.94 80 CYS A CA 1
ATOM 600 C C . CYS A 1 80 ? 10.499 2.923 -7.091 1.00 96.94 80 CYS A C 1
ATOM 602 O O . CYS A 1 80 ? 10.814 3.975 -7.639 1.00 96.94 80 CYS A O 1
ATOM 604 N N . PHE A 1 81 ? 10.825 1.735 -7.604 1.00 95.25 81 PHE A N 1
ATOM 605 C CA . PHE A 1 81 ? 11.572 1.567 -8.859 1.00 95.25 81 PHE A CA 1
ATOM 606 C C . PHE A 1 81 ? 10.739 0.927 -9.984 1.00 95.25 81 PHE A C 1
ATOM 608 O O . PHE A 1 81 ? 11.285 0.466 -10.982 1.00 95.25 81 PHE A O 1
ATOM 615 N N . GLY A 1 82 ? 9.411 0.885 -9.822 1.00 96.31 82 GLY A N 1
ATOM 616 C CA . GLY A 1 82 ? 8.490 0.484 -10.888 1.00 96.31 82 GLY A CA 1
ATOM 617 C C . GLY A 1 82 ? 8.384 -1.021 -11.152 1.00 96.31 82 GLY A C 1
ATOM 618 O O . GLY A 1 82 ? 8.125 -1.424 -12.280 1.00 96.31 82 GLY A O 1
ATOM 619 N N . ALA A 1 83 ? 8.556 -1.865 -10.128 1.00 96.50 83 ALA A N 1
ATOM 620 C CA . ALA A 1 83 ? 8.510 -3.326 -10.274 1.00 96.50 83 ALA A CA 1
ATOM 621 C C . ALA A 1 83 ? 7.133 -3.901 -10.668 1.00 96.50 83 ALA A C 1
ATOM 623 O O . ALA A 1 83 ? 7.061 -5.046 -11.100 1.00 96.50 83 ALA A O 1
ATOM 624 N N . GLY A 1 84 ? 6.038 -3.161 -10.464 1.00 96.69 84 GLY A N 1
ATOM 625 C CA . GLY A 1 84 ? 4.687 -3.562 -10.881 1.00 96.69 84 GLY A CA 1
ATOM 626 C C . GLY A 1 84 ? 3.981 -4.618 -10.022 1.00 96.69 84 GLY A C 1
ATOM 627 O O . GLY A 1 84 ? 2.763 -4.716 -10.104 1.00 96.69 84 GLY A O 1
ATOM 628 N N . LYS A 1 85 ? 4.687 -5.343 -9.143 1.00 97.38 85 LYS A N 1
ATOM 629 C CA . LYS A 1 85 ? 4.100 -6.424 -8.325 1.00 97.38 85 LYS A CA 1
ATOM 630 C C . LYS A 1 85 ? 2.860 -6.008 -7.522 1.00 97.38 85 LYS A C 1
ATOM 632 O O . LYS A 1 85 ? 1.909 -6.773 -7.440 1.00 97.38 85 LYS A O 1
ATOM 637 N N . CYS A 1 86 ? 2.837 -4.797 -6.962 1.00 97.94 86 CYS A N 1
ATOM 638 C CA . CYS A 1 86 ? 1.679 -4.293 -6.214 1.00 97.94 86 CYS A CA 1
ATOM 639 C C . CYS A 1 86 ? 0.398 -4.226 -7.066 1.00 97.94 86 CYS A C 1
ATOM 641 O O . CYS A 1 86 ? -0.669 -4.607 -6.590 1.00 97.94 86 CYS A O 1
ATOM 643 N N . ALA A 1 87 ? 0.509 -3.816 -8.332 1.00 97.31 87 ALA A N 1
ATOM 644 C CA . ALA A 1 87 ? -0.616 -3.733 -9.262 1.00 97.31 87 ALA A CA 1
ATOM 645 C C . ALA A 1 87 ? -1.106 -5.113 -9.742 1.00 97.31 87 ALA A C 1
ATOM 647 O O . ALA A 1 87 ? -2.245 -5.241 -10.180 1.00 97.31 87 ALA A O 1
ATOM 648 N N . GLU A 1 88 ? -0.280 -6.160 -9.645 1.00 97.31 88 GLU A N 1
ATOM 649 C CA . GLU A 1 88 ? -0.682 -7.528 -10.009 1.00 97.31 88 GLU A CA 1
ATOM 650 C C . GLU A 1 88 ? -1.640 -8.153 -8.988 1.00 97.31 88 GLU A C 1
ATOM 652 O O . GLU A 1 88 ? -2.438 -9.020 -9.341 1.00 97.31 88 GLU A O 1
ATOM 657 N N . VAL A 1 89 ? -1.552 -7.733 -7.722 1.00 97.81 89 VAL A N 1
ATOM 658 C CA . VAL A 1 89 ? -2.304 -8.345 -6.614 1.00 97.81 89 VAL A CA 1
ATOM 659 C C . VAL A 1 89 ? -3.416 -7.464 -6.063 1.00 97.81 89 VAL A C 1
ATOM 661 O O . VAL A 1 89 ? -4.269 -7.962 -5.337 1.00 97.81 89 VAL A O 1
ATOM 664 N N . SER A 1 90 ? -3.417 -6.171 -6.388 1.00 97.62 90 SER A N 1
ATOM 665 C CA . SER A 1 90 ? -4.330 -5.189 -5.811 1.00 97.62 90 SER A CA 1
ATOM 666 C C . SER A 1 90 ? -4.863 -4.246 -6.879 1.00 97.62 90 SER A C 1
ATOM 668 O O . SER A 1 90 ? -4.106 -3.497 -7.494 1.00 97.62 90 SER A O 1
ATOM 670 N N . GLY A 1 91 ? -6.190 -4.213 -7.038 1.00 96.19 91 GLY A N 1
ATOM 671 C CA . GLY A 1 91 ? -6.868 -3.271 -7.938 1.00 96.19 91 GLY A CA 1
ATOM 672 C C . GLY A 1 91 ? -6.776 -1.808 -7.488 1.00 96.19 91 GLY A C 1
ATOM 673 O O . GLY A 1 91 ? -7.105 -0.901 -8.251 1.00 96.19 91 GLY A O 1
ATOM 674 N N . ASN A 1 92 ? -6.303 -1.556 -6.265 1.00 97.88 92 ASN A N 1
ATOM 675 C CA . ASN A 1 92 ? -6.025 -0.204 -5.796 1.00 97.88 92 ASN A CA 1
ATOM 676 C C . ASN A 1 92 ? -4.722 0.365 -6.385 1.00 97.88 92 ASN A C 1
ATOM 678 O O . ASN A 1 92 ? -4.508 1.563 -6.280 1.00 97.88 92 ASN A O 1
ATOM 682 N N . TRP A 1 93 ? -3.852 -0.440 -7.002 1.00 98.12 93 TRP A N 1
ATOM 683 C CA . TRP A 1 93 ? -2.572 0.036 -7.533 1.00 98.12 93 TRP A CA 1
ATOM 684 C C . TRP A 1 93 ? -2.558 0.051 -9.053 1.00 98.12 93 TRP A C 1
ATOM 686 O O . TRP A 1 93 ? -2.916 -0.922 -9.710 1.00 98.12 93 TRP A O 1
ATOM 696 N N . GLU A 1 94 ? -2.063 1.149 -9.611 1.00 97.06 94 GLU A N 1
ATOM 697 C CA . GLU A 1 94 ? -1.821 1.302 -11.040 1.00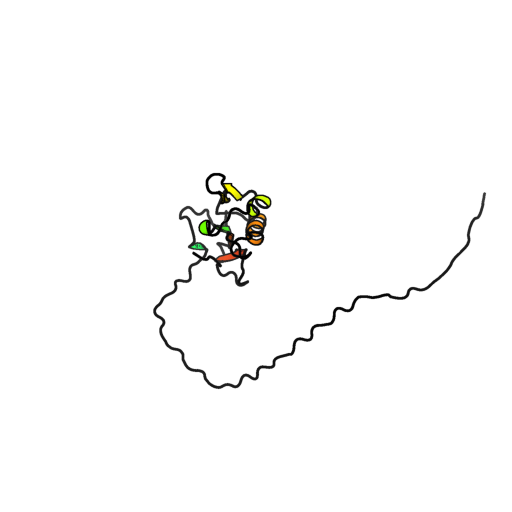 97.06 94 GLU A CA 1
ATOM 698 C C . GLU A 1 94 ? -0.368 1.698 -11.311 1.00 97.06 94 GLU A C 1
ATOM 700 O O . GLU A 1 94 ? 0.296 2.344 -10.498 1.00 97.06 94 GLU A O 1
ATOM 705 N N . MET A 1 95 ? 0.139 1.312 -12.481 1.00 96.94 95 MET A N 1
ATOM 706 C CA . MET A 1 95 ? 1.446 1.757 -12.955 1.00 96.94 95 MET A CA 1
ATOM 707 C C . MET A 1 95 ? 1.296 3.034 -13.776 1.00 96.94 95 MET A C 1
ATOM 709 O O . MET A 1 95 ? 0.628 3.050 -14.810 1.00 96.94 95 MET A O 1
ATOM 713 N N . SER A 1 96 ? 1.970 4.101 -13.351 1.00 94.69 96 SER A N 1
ATOM 714 C CA . SER A 1 96 ? 2.016 5.347 -14.108 1.00 94.69 96 SER A CA 1
ATOM 715 C C . SER A 1 96 ? 3.031 5.239 -15.241 1.00 94.69 96 SER A C 1
ATOM 717 O O . SER A 1 96 ? 4.238 5.161 -15.012 1.00 94.69 96 SER A O 1
ATOM 719 N N . LEU A 1 97 ? 2.555 5.311 -16.485 1.00 91.56 97 LEU A N 1
ATOM 720 C CA . LEU A 1 97 ? 3.428 5.353 -17.665 1.00 91.56 97 LEU A CA 1
ATOM 721 C C . LEU A 1 97 ? 4.247 6.650 -17.749 1.00 91.56 97 LEU A C 1
ATOM 723 O O . LEU A 1 97 ? 5.302 6.668 -18.374 1.00 91.56 97 LEU A O 1
ATOM 727 N N . ALA A 1 98 ? 3.764 7.732 -17.133 1.00 93.25 98 ALA A N 1
ATOM 728 C CA . ALA A 1 98 ? 4.428 9.030 -17.175 1.00 93.25 98 ALA A CA 1
ATOM 729 C C . ALA A 1 98 ? 5.627 9.099 -16.221 1.00 93.25 98 ALA A C 1
ATOM 731 O O . ALA A 1 98 ? 6.667 9.646 -16.577 1.00 93.25 98 ALA A O 1
ATOM 732 N N . SER A 1 99 ? 5.480 8.556 -15.010 1.00 93.94 99 SER A N 1
ATOM 733 C CA . SER A 1 99 ? 6.521 8.603 -13.976 1.00 93.94 99 SER A CA 1
ATOM 734 C C . SER A 1 99 ? 7.315 7.303 -13.846 1.00 93.94 99 SER A C 1
ATOM 736 O O . SER A 1 99 ? 8.370 7.308 -13.222 1.00 93.94 99 SER A O 1
ATOM 738 N N . GLY A 1 100 ? 6.831 6.193 -14.411 1.00 95.06 100 GLY A N 1
ATOM 739 C CA . GLY A 1 100 ? 7.465 4.877 -14.300 1.00 95.06 100 GLY A CA 1
ATOM 740 C C . GLY A 1 100 ? 7.338 4.225 -12.919 1.00 95.06 100 GLY A C 1
ATOM 741 O O . GLY A 1 100 ? 7.925 3.172 -12.692 1.00 95.06 100 GLY A O 1
ATOM 742 N N . ILE A 1 101 ? 6.574 4.820 -11.999 1.00 96.56 101 ILE A N 1
ATOM 743 C CA . ILE A 1 101 ? 6.339 4.300 -10.645 1.00 96.56 101 ILE A CA 1
ATOM 744 C C . ILE A 1 101 ? 4.875 3.902 -10.451 1.00 96.56 101 ILE A C 1
ATOM 746 O O . ILE A 1 101 ? 3.991 4.330 -11.198 1.00 96.56 101 ILE A O 1
ATOM 750 N N . ALA A 1 102 ? 4.625 3.074 -9.440 1.00 96.94 102 ALA A N 1
ATOM 751 C CA . ALA A 1 102 ? 3.271 2.732 -9.031 1.00 96.94 102 ALA A CA 1
ATOM 752 C C . ALA A 1 102 ? 2.574 3.936 -8.377 1.00 96.94 102 ALA A C 1
ATOM 754 O O . ALA A 1 102 ? 3.230 4.846 -7.866 1.00 96.94 102 ALA A O 1
ATOM 755 N N . LYS A 1 103 ? 1.243 3.933 -8.379 1.00 95.69 103 LYS A N 1
ATOM 756 C CA . LYS A 1 103 ? 0.409 4.915 -7.691 1.00 95.69 103 LYS A CA 1
ATOM 757 C C . LYS A 1 103 ? -0.853 4.223 -7.156 1.00 95.69 103 LYS A C 1
ATOM 759 O O . LYS A 1 103 ? -1.456 3.450 -7.899 1.00 95.69 103 LYS A O 1
ATOM 764 N N . PRO A 1 104 ? -1.270 4.492 -5.908 1.00 96.19 104 PRO A N 1
ATOM 765 C CA . PRO A 1 104 ? -2.553 4.019 -5.417 1.00 96.19 104 PRO A CA 1
ATOM 766 C C . PRO A 1 104 ? -3.708 4.899 -5.931 1.00 96.19 104 PRO A C 1
ATOM 768 O O . PRO A 1 104 ? -3.573 6.120 -6.065 1.00 96.19 104 PRO A O 1
ATOM 771 N N . ASN A 1 105 ? -4.863 4.287 -6.174 1.00 95.88 105 ASN A N 1
ATOM 772 C CA . ASN A 1 105 ? -6.106 4.957 -6.554 1.00 95.88 105 ASN A CA 1
ATOM 773 C C . ASN A 1 105 ? -6.730 5.679 -5.356 1.00 95.88 105 ASN A C 1
ATOM 775 O O . ASN A 1 105 ? -7.280 6.773 -5.492 1.00 95.88 105 ASN A O 1
ATOM 779 N N . THR A 1 106 ? -6.608 5.091 -4.166 1.00 95.19 106 THR A N 1
ATOM 780 C CA . THR A 1 106 ? -6.972 5.721 -2.901 1.00 95.19 106 THR A CA 1
ATOM 781 C C . THR A 1 106 ? -5.963 5.395 -1.803 1.00 95.19 106 THR A C 1
ATOM 783 O O . THR A 1 106 ? -5.368 4.318 -1.774 1.00 95.19 106 THR A O 1
ATOM 786 N N . TYR A 1 107 ? -5.783 6.347 -0.887 1.00 94.62 107 TYR A N 1
ATOM 787 C CA . TYR A 1 107 ? -4.906 6.214 0.279 1.00 94.62 107 TYR A CA 1
ATOM 788 C C . TYR A 1 107 ? -5.656 5.782 1.541 1.00 94.62 107 TYR A C 1
ATOM 790 O O . TYR A 1 107 ? -5.020 5.437 2.529 1.00 94.62 107 TYR A O 1
ATOM 798 N N . PHE A 1 108 ? -6.989 5.810 1.523 1.00 95.44 108 PHE A N 1
ATOM 799 C CA . PHE A 1 108 ? -7.829 5.396 2.643 1.00 95.44 108 PHE A CA 1
ATOM 800 C C . PHE A 1 108 ? -8.715 4.249 2.180 1.00 95.44 108 PHE A C 1
ATOM 802 O O . PHE A 1 108 ? -9.470 4.405 1.211 1.00 95.44 108 PHE A O 1
ATOM 809 N N . ILE A 1 109 ? -8.614 3.121 2.869 1.00 96.56 109 ILE A N 1
ATOM 810 C CA . ILE A 1 109 ? -9.244 1.860 2.482 1.00 96.56 109 ILE A CA 1
ATOM 811 C C . ILE A 1 109 ? -10.065 1.303 3.647 1.00 96.56 109 ILE A C 1
ATOM 813 O O . ILE A 1 109 ? -9.829 1.649 4.809 1.00 96.56 109 ILE A O 1
ATOM 817 N N . ASP A 1 110 ? -11.056 0.489 3.311 1.00 96.88 110 ASP A N 1
ATOM 818 C CA . ASP A 1 110 ? -11.899 -0.218 4.270 1.00 96.88 110 ASP A CA 1
ATOM 819 C C . ASP A 1 110 ? -11.411 -1.661 4.480 1.00 96.88 110 ASP A C 1
ATOM 821 O O . ASP A 1 110 ? -10.391 -2.088 3.934 1.00 96.88 110 ASP A O 1
ATOM 825 N N . GLU A 1 111 ? -12.129 -2.415 5.305 1.00 97.25 111 GLU A N 1
ATOM 826 C CA . GLU A 1 111 ? -11.874 -3.828 5.568 1.00 97.25 111 GLU A CA 1
ATOM 827 C C . GLU A 1 111 ? -11.910 -4.704 4.306 1.00 97.25 111 GLU A C 1
ATOM 829 O O . GLU A 1 111 ? -11.196 -5.704 4.255 1.00 97.25 111 GLU A O 1
ATOM 834 N N . ALA A 1 112 ? -12.714 -4.363 3.293 1.00 97.69 112 ALA A N 1
ATOM 835 C CA . ALA A 1 112 ? -12.803 -5.155 2.065 1.00 97.69 112 ALA A CA 1
ATOM 836 C C . ALA A 1 112 ? -11.557 -4.978 1.186 1.00 97.69 112 ALA A C 1
ATOM 838 O O . ALA A 1 112 ? -11.129 -5.924 0.521 1.00 97.69 112 ALA A O 1
ATOM 839 N N . ASP A 1 113 ? -10.963 -3.787 1.226 1.00 97.69 113 ASP A N 1
ATOM 840 C CA . ASP A 1 113 ? -9.761 -3.450 0.472 1.00 97.69 113 ASP A CA 1
ATOM 841 C C . ASP A 1 113 ? -8.449 -3.785 1.221 1.00 97.69 113 ASP A C 1
ATOM 843 O O . ASP A 1 113 ? -7.355 -3.676 0.653 1.00 97.69 113 ASP A O 1
ATOM 847 N N . LEU A 1 114 ? -8.518 -4.178 2.498 1.00 97.88 114 LEU A N 1
ATOM 848 C CA . LEU A 1 114 ? -7.342 -4.382 3.349 1.00 97.88 114 LEU A CA 1
ATOM 849 C C . LEU A 1 114 ? -6.416 -5.484 2.821 1.00 97.88 114 LEU A C 1
ATOM 851 O O . LEU A 1 114 ? -5.240 -5.223 2.559 1.00 97.88 114 LEU A O 1
ATOM 855 N N . ASP A 1 115 ? -6.939 -6.698 2.645 1.00 98.31 115 ASP A N 1
ATOM 856 C CA . ASP A 1 115 ? -6.136 -7.903 2.393 1.00 98.31 115 ASP A CA 1
ATOM 857 C C . ASP A 1 115 ? -5.231 -7.760 1.164 1.00 98.31 115 ASP A C 1
ATOM 859 O O . ASP A 1 115 ? -4.043 -8.087 1.195 1.00 98.31 115 ASP A O 1
ATOM 863 N N . HIS A 1 116 ? -5.767 -7.233 0.063 1.00 98.12 116 HIS A N 1
ATOM 864 C CA . HIS A 1 116 ? -4.993 -7.094 -1.166 1.00 98.12 116 HIS A CA 1
ATOM 865 C C . HIS A 1 116 ? -3.991 -5.932 -1.106 1.00 98.12 116 HIS A C 1
ATOM 867 O O . HIS A 1 116 ? -2.953 -5.985 -1.766 1.00 98.12 116 HIS A O 1
ATOM 873 N N . ASN A 1 117 ? -4.249 -4.893 -0.307 1.00 98.19 117 ASN A N 1
ATOM 874 C CA . ASN A 1 117 ? -3.280 -3.820 -0.078 1.00 98.19 117 ASN A CA 1
ATOM 875 C C . ASN A 1 117 ? -2.160 -4.246 0.881 1.00 98.19 117 ASN A C 1
ATOM 877 O O . ASN A 1 117 ? -1.003 -3.933 0.610 1.00 98.19 117 ASN A O 1
ATOM 881 N N . VAL A 1 118 ? -2.471 -5.022 1.923 1.00 98.44 118 VAL A N 1
ATOM 882 C CA . VAL A 1 118 ? -1.467 -5.703 2.760 1.00 98.44 118 VAL A CA 1
ATOM 883 C C . VAL A 1 118 ? -0.596 -6.594 1.884 1.00 98.44 118 VAL A C 1
ATOM 885 O O . VAL A 1 118 ? 0.627 -6.476 1.890 1.00 98.44 118 VAL A O 1
ATOM 888 N N . ARG A 1 119 ? -1.216 -7.397 1.011 1.00 97.75 119 ARG A N 1
ATOM 889 C CA . ARG A 1 119 ? -0.469 -8.238 0.077 1.00 97.75 119 ARG A CA 1
ATOM 890 C C . ARG A 1 119 ? 0.431 -7.429 -0.855 1.00 97.75 119 ARG A C 1
ATOM 892 O O . ARG A 1 119 ? 1.547 -7.855 -1.141 1.00 97.75 119 ARG A O 1
ATOM 899 N N . ALA A 1 120 ? -0.041 -6.283 -1.345 1.00 98.19 120 ALA A N 1
ATOM 900 C CA . ALA A 1 120 ? 0.754 -5.389 -2.182 1.00 98.19 120 ALA A CA 1
ATOM 901 C C . ALA A 1 120 ? 1.988 -4.842 -1.443 1.00 98.19 120 ALA A C 1
ATOM 903 O O . ALA A 1 120 ? 3.043 -4.716 -2.069 1.00 98.19 120 ALA A O 1
ATOM 904 N N . ALA A 1 121 ? 1.869 -4.560 -0.140 1.00 97.69 121 ALA A N 1
ATOM 905 C CA . ALA A 1 121 ? 2.986 -4.160 0.710 1.00 97.69 121 ALA A CA 1
ATOM 906 C C . ALA A 1 121 ? 4.016 -5.286 0.879 1.00 97.69 121 ALA A C 1
ATOM 908 O O . ALA A 1 121 ? 5.186 -5.087 0.561 1.00 97.69 121 ALA A O 1
ATOM 909 N N . GLU A 1 122 ? 3.574 -6.488 1.257 1.00 96.25 122 GLU A N 1
ATOM 910 C CA . GLU A 1 122 ? 4.447 -7.645 1.518 1.00 96.25 122 GLU A CA 1
ATOM 911 C C . GLU A 1 122 ? 5.297 -8.086 0.319 1.00 96.25 122 GLU A C 1
ATOM 913 O O . GLU A 1 122 ? 6.408 -8.584 0.478 1.00 96.25 122 GLU A O 1
ATOM 918 N N . ILE A 1 123 ? 4.764 -7.985 -0.903 1.00 97.31 123 ILE A N 1
ATOM 919 C CA . ILE A 1 123 ? 5.472 -8.464 -2.104 1.00 97.31 123 ILE A CA 1
ATOM 920 C C . ILE A 1 123 ? 6.337 -7.391 -2.759 1.00 97.31 123 ILE A C 1
ATOM 922 O O . ILE A 1 123 ? 6.983 -7.671 -3.778 1.00 97.31 123 ILE A O 1
ATOM 926 N N . CYS A 1 124 ? 6.283 -6.159 -2.253 1.00 97.62 124 CYS A N 1
ATOM 927 C CA . CYS A 1 124 ? 6.985 -5.029 -2.828 1.00 97.62 124 CYS A CA 1
ATOM 928 C C . CYS A 1 124 ? 8.500 -5.217 -2.649 1.00 97.62 124 CYS A C 1
ATOM 930 O O . CYS A 1 124 ? 8.994 -5.165 -1.530 1.00 97.62 124 CYS A O 1
ATOM 932 N N . PRO A 1 125 ? 9.279 -5.366 -3.735 1.00 96.25 125 PRO A N 1
ATOM 933 C CA . PRO A 1 125 ? 10.710 -5.657 -3.632 1.00 96.25 125 PRO A CA 1
AT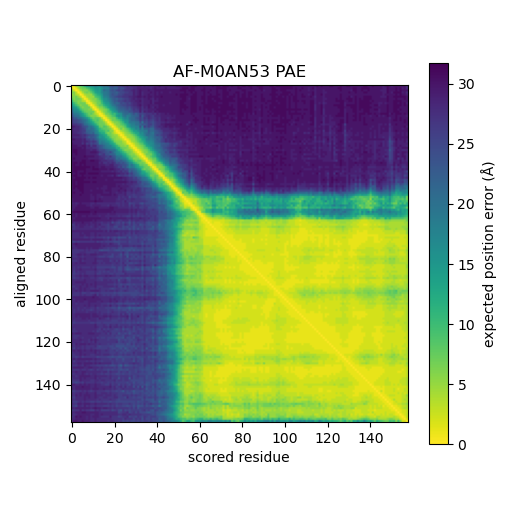OM 934 C C . PRO A 1 125 ? 11.568 -4.408 -3.357 1.00 96.25 125 PRO A C 1
ATOM 936 O O . PRO A 1 125 ? 12.799 -4.458 -3.392 1.00 96.25 125 PRO A O 1
ATOM 939 N N . ALA A 1 126 ? 10.941 -3.244 -3.161 1.00 95.19 126 ALA A N 1
ATOM 940 C CA . ALA A 1 126 ? 11.644 -2.012 -2.812 1.00 95.19 126 ALA A CA 1
ATOM 941 C C . ALA A 1 126 ? 12.356 -2.156 -1.462 1.00 95.19 126 ALA A C 1
ATOM 943 O O . ALA A 1 126 ? 12.015 -3.024 -0.667 1.00 95.19 126 ALA A O 1
ATOM 944 N N . LYS A 1 127 ? 13.377 -1.323 -1.224 1.00 92.62 127 LYS A N 1
ATOM 945 C CA . LYS A 1 127 ? 14.162 -1.342 0.025 1.00 92.62 127 LYS A CA 1
ATOM 946 C C . LYS A 1 127 ? 14.694 -2.745 0.391 1.00 92.62 127 LYS A C 1
ATOM 948 O O . LYS A 1 127 ? 14.715 -3.118 1.549 1.00 92.62 127 LYS A O 1
ATOM 953 N N . LYS A 1 128 ? 15.166 -3.517 -0.601 1.00 90.81 128 LYS A N 1
ATOM 954 C CA . LYS A 1 128 ? 15.663 -4.901 -0.411 1.00 90.81 128 LYS A CA 1
ATOM 955 C C . LYS A 1 128 ? 14.616 -5.812 0.253 1.00 90.81 128 LYS A C 1
ATOM 957 O O . LYS A 1 128 ? 14.922 -6.488 1.227 1.00 90.81 128 LYS A O 1
ATOM 962 N N . ASP A 1 129 ? 13.407 -5.807 -0.302 1.00 88.56 129 ASP A N 1
ATOM 963 C CA . ASP A 1 129 ? 12.241 -6.563 0.179 1.00 88.56 129 ASP A CA 1
ATOM 964 C C . ASP A 1 129 ? 11.643 -6.079 1.516 1.00 88.56 129 ASP A C 1
ATOM 966 O O . ASP A 1 129 ? 10.691 -6.683 1.997 1.00 88.56 129 ASP A O 1
ATOM 970 N N . GLU A 1 130 ? 12.119 -4.963 2.086 1.00 90.50 130 GLU A N 1
ATOM 971 C CA . GLU A 1 130 ? 11.410 -4.290 3.188 1.00 90.50 130 GLU A CA 1
ATOM 972 C C . GLU A 1 130 ? 10.125 -3.600 2.708 1.00 90.50 130 GLU A C 1
ATOM 974 O O . GLU A 1 130 ? 9.215 -3.396 3.495 1.00 90.50 130 GLU A O 1
ATOM 979 N N . GLY A 1 131 ? 10.021 -3.259 1.420 1.00 93.25 131 GLY A N 1
ATOM 980 C CA . GLY A 1 131 ? 8.848 -2.602 0.847 1.00 93.25 131 GLY A CA 1
ATOM 981 C C . GLY A 1 131 ? 8.827 -1.082 1.054 1.00 93.25 131 GLY A C 1
ATOM 982 O O . GLY A 1 131 ? 9.472 -0.532 1.938 1.00 93.25 131 GLY A O 1
ATOM 983 N N . CYS A 1 132 ? 8.106 -0.386 0.169 1.00 96.12 132 CYS A N 1
ATOM 984 C CA . CYS A 1 132 ? 7.907 1.079 0.191 1.00 96.12 132 CYS A CA 1
ATOM 985 C C . CYS A 1 132 ? 6.421 1.474 0.287 1.00 96.12 132 CYS A C 1
ATOM 987 O O . CYS A 1 132 ? 6.031 2.600 -0.031 1.00 96.12 132 CYS A O 1
ATOM 989 N N . ILE A 1 133 ? 5.576 0.500 0.625 1.00 96.81 133 ILE A N 1
ATOM 990 C CA . ILE A 1 133 ? 4.128 0.626 0.760 1.00 96.81 133 ILE A CA 1
ATOM 991 C C . ILE A 1 133 ? 3.817 0.215 2.189 1.00 96.81 133 ILE A C 1
ATOM 993 O O . ILE A 1 133 ? 4.076 -0.928 2.540 1.00 96.81 133 ILE A O 1
ATOM 997 N N . HIS A 1 134 ? 3.252 1.124 2.968 1.00 96.19 134 HIS A N 1
ATOM 998 C CA . HIS A 1 134 ? 2.938 0.913 4.374 1.00 96.19 134 HIS A CA 1
ATOM 999 C C . HIS A 1 134 ? 1.426 0.955 4.545 1.00 96.19 134 HIS A C 1
ATOM 1001 O O . HIS A 1 134 ? 0.783 1.908 4.101 1.00 96.19 134 HIS A O 1
ATOM 1007 N N . VAL A 1 135 ? 0.855 -0.072 5.163 1.00 96.94 135 VAL A N 1
ATOM 1008 C CA . VAL A 1 135 ? -0.567 -0.152 5.502 1.00 96.94 135 VAL A CA 1
ATOM 1009 C C . VAL A 1 135 ? -0.697 -0.005 7.007 1.00 96.94 135 VAL A C 1
ATOM 1011 O O . VAL A 1 135 ? -0.078 -0.753 7.754 1.00 96.94 135 VAL A O 1
ATOM 1014 N N . ILE A 1 136 ? -1.500 0.957 7.443 1.00 95.50 136 ILE A N 1
ATOM 1015 C CA . ILE A 1 136 ? -1.628 1.368 8.843 1.00 95.50 136 ILE A CA 1
ATOM 1016 C C . ILE A 1 136 ? -3.079 1.228 9.286 1.00 95.50 136 ILE A C 1
ATOM 1018 O O . ILE A 1 136 ? -3.983 1.669 8.567 1.00 95.50 136 ILE A O 1
ATOM 1022 N N . ASP A 1 137 ? -3.301 0.706 10.491 1.00 95.38 137 ASP A N 1
ATOM 1023 C CA . ASP A 1 137 ? -4.582 0.826 11.188 1.00 95.38 137 ASP A CA 1
ATOM 1024 C C . ASP A 1 137 ? -4.664 2.184 11.898 1.00 95.38 137 ASP A C 1
ATOM 1026 O O . ASP A 1 137 ? -3.946 2.459 12.855 1.00 95.38 137 ASP A O 1
ATOM 1030 N N . ARG A 1 138 ? -5.565 3.063 11.455 1.00 92.75 138 ARG A N 1
ATOM 1031 C CA . ARG A 1 138 ? -5.731 4.407 12.037 1.00 92.75 138 ARG A CA 1
ATOM 1032 C C . ARG A 1 138 ? -6.401 4.380 13.415 1.00 92.75 138 ARG A C 1
ATOM 1034 O O . ARG A 1 138 ? -6.469 5.422 14.061 1.00 92.75 138 ARG A O 1
ATOM 1041 N N . ARG A 1 139 ? -6.959 3.239 13.839 1.00 92.19 139 ARG A N 1
ATOM 1042 C CA . ARG A 1 139 ? -7.600 3.065 15.153 1.00 92.19 139 ARG A CA 1
ATOM 1043 C C . ARG A 1 139 ? -6.565 2.794 16.237 1.00 92.19 139 ARG A C 1
ATOM 1045 O O . ARG A 1 139 ? -6.734 3.279 17.354 1.00 92.19 139 ARG A O 1
ATOM 1052 N N . THR A 1 140 ? -5.536 2.011 15.911 1.00 92.00 140 THR A N 1
ATOM 1053 C CA . THR A 1 140 ? -4.470 1.612 16.846 1.00 92.00 140 THR A CA 1
ATOM 1054 C C . THR A 1 140 ? -3.153 2.332 16.603 1.00 92.00 140 THR A C 1
ATOM 1056 O O . THR A 1 140 ? -2.321 2.357 17.501 1.00 92.00 140 THR A O 1
ATOM 1059 N N . ASP A 1 141 ? -3.012 2.984 15.448 1.00 89.69 141 ASP A N 1
ATOM 1060 C CA . ASP A 1 141 ? -1.786 3.639 14.996 1.00 89.69 141 ASP A CA 1
ATOM 1061 C C . ASP A 1 141 ? -0.636 2.666 14.686 1.00 89.69 141 ASP A C 1
ATOM 1063 O O . ASP A 1 141 ? 0.535 3.034 14.729 1.00 89.69 141 ASP A O 1
ATOM 1067 N N . GLU A 1 142 ? -0.982 1.421 14.357 1.00 92.44 142 GLU A N 1
ATOM 1068 C CA . GLU A 1 142 ? -0.028 0.341 14.105 1.00 92.44 142 GLU A CA 1
ATOM 1069 C C . GLU A 1 142 ? 0.162 0.105 12.602 1.00 92.44 142 GLU A C 1
ATOM 1071 O O . GLU A 1 142 ? -0.793 0.110 11.815 1.00 92.44 142 GLU A O 1
ATOM 1076 N N . GLU A 1 143 ? 1.406 -0.139 12.199 1.00 93.81 143 GLU A N 1
ATOM 1077 C CA . GLU A 1 143 ? 1.739 -0.666 10.881 1.00 93.81 143 GLU A CA 1
ATOM 1078 C C . GLU A 1 143 ? 1.352 -2.149 10.799 1.00 93.81 143 GLU A C 1
ATOM 1080 O O . GLU A 1 143 ? 1.835 -2.981 11.557 1.00 93.81 143 GLU A O 1
ATOM 1085 N N . ILE A 1 144 ? 0.467 -2.477 9.861 1.00 95.75 144 ILE A N 1
ATOM 1086 C CA . ILE A 1 144 ? 0.017 -3.847 9.586 1.00 95.75 144 ILE A CA 1
ATOM 1087 C C . ILE A 1 144 ? 0.998 -4.549 8.644 1.00 95.75 144 ILE A C 1
ATOM 1089 O O . ILE A 1 144 ? 1.261 -5.741 8.774 1.00 95.75 144 ILE A O 1
ATOM 1093 N N . ALA A 1 145 ? 1.488 -3.816 7.645 1.00 95.31 145 ALA A N 1
ATOM 1094 C CA . ALA A 1 145 ? 2.458 -4.302 6.678 1.00 95.31 145 ALA A CA 1
ATOM 1095 C C . ALA A 1 145 ? 3.276 -3.122 6.141 1.00 95.31 145 ALA A C 1
ATOM 1097 O O . ALA A 1 145 ? 2.700 -2.053 5.919 1.00 95.31 145 ALA A O 1
ATOM 1098 N N . PRO A 1 146 ? 4.581 -3.293 5.888 1.00 90.62 146 PRO A N 1
ATOM 1099 C CA . PRO A 1 146 ? 5.330 -4.551 5.936 1.00 90.62 146 PRO A CA 1
ATOM 1100 C C . PRO A 1 146 ? 5.719 -5.017 7.354 1.00 90.62 146 PRO A C 1
ATOM 1102 O O . PRO A 1 146 ? 6.143 -6.161 7.483 1.00 90.62 146 PRO A O 1
ATOM 1105 N N . ASP A 1 147 ? 5.557 -4.172 8.383 1.00 90.00 147 ASP A N 1
ATOM 1106 C CA . ASP A 1 147 ? 5.892 -4.427 9.799 1.00 90.00 147 ASP A CA 1
ATOM 1107 C C . ASP A 1 147 ? 7.217 -5.198 9.989 1.00 90.00 147 ASP A C 1
ATOM 1109 O O . ASP A 1 147 ? 7.259 -6.288 10.568 1.00 90.00 147 ASP A O 1
ATOM 1113 N N . PRO A 1 148 ? 8.344 -4.663 9.477 1.00 86.44 148 PRO A N 1
ATOM 1114 C CA . PRO A 1 148 ? 9.638 -5.338 9.552 1.00 86.44 148 PRO A CA 1
ATOM 1115 C C . PRO A 1 148 ? 10.145 -5.478 10.996 1.00 86.44 148 PRO A C 1
ATOM 1117 O O . PRO A 1 148 ? 11.042 -6.283 11.263 1.00 86.44 148 PRO A O 1
ATOM 1120 N N . HIS A 1 149 ? 9.598 -4.689 11.924 1.00 85.94 149 HIS A N 1
ATOM 1121 C CA . HIS A 1 149 ? 9.928 -4.725 13.344 1.00 85.94 149 HIS A CA 1
ATOM 1122 C C . HIS A 1 149 ? 9.077 -5.744 14.118 1.00 85.94 149 HIS A C 1
ATOM 1124 O O . HIS A 1 149 ? 9.557 -6.294 15.113 1.00 85.94 149 HIS A O 1
ATOM 1130 N N . GLY A 1 150 ? 7.873 -6.064 13.635 1.00 87.56 150 GLY A N 1
ATOM 1131 C CA . GLY A 1 150 ? 6.949 -6.999 14.277 1.00 87.56 150 GLY A CA 1
ATOM 1132 C C . GLY A 1 150 ? 6.287 -6.428 15.534 1.00 87.56 150 GLY A C 1
ATOM 1133 O O . GLY A 1 150 ? 5.804 -7.193 16.374 1.00 87.56 150 GLY A O 1
ATOM 1134 N N . ASP A 1 151 ? 6.356 -5.111 15.720 1.00 86.44 151 ASP A N 1
ATOM 1135 C CA . ASP A 1 151 ? 5.854 -4.392 16.892 1.00 86.44 151 ASP A CA 1
ATOM 1136 C C . ASP A 1 151 ? 4.852 -3.287 16.528 1.00 86.44 151 ASP A C 1
ATOM 1138 O O . ASP A 1 151 ? 4.434 -2.533 17.408 1.00 86.44 151 ASP A O 1
ATOM 1142 N N . GLY A 1 152 ? 4.457 -3.206 15.250 1.00 85.44 152 GLY A N 1
ATOM 1143 C CA . GLY A 1 152 ? 3.508 -2.220 14.743 1.00 85.44 152 GLY A CA 1
ATOM 1144 C C . GLY A 1 152 ? 4.082 -0.809 14.613 1.00 85.44 152 GLY A C 1
ATOM 1145 O O . GLY A 1 152 ? 3.336 0.116 14.292 1.00 85.44 152 GLY A O 1
ATOM 1146 N N . THR A 1 153 ? 5.381 -0.602 14.851 1.00 88.19 153 THR A N 1
ATOM 1147 C CA . THR A 1 153 ? 6.005 0.709 14.644 1.00 88.19 153 THR A CA 1
ATOM 1148 C C . THR A 1 153 ? 6.138 1.039 13.157 1.00 88.19 153 THR A C 1
ATOM 1150 O O . THR A 1 153 ? 6.400 0.178 12.320 1.00 88.19 153 THR A O 1
ATOM 1153 N N . LEU A 1 154 ? 5.948 2.317 12.812 1.00 87.88 154 LEU A N 1
ATOM 1154 C CA . LEU A 1 154 ? 5.987 2.775 11.425 1.00 87.88 154 LEU A CA 1
ATOM 1155 C C . LEU A 1 154 ? 7.414 2.692 10.852 1.00 87.88 154 LEU A C 1
ATOM 1157 O O . LEU A 1 154 ? 8.322 3.352 11.356 1.00 87.88 154 LEU A O 1
ATOM 1161 N N . SER A 1 155 ? 7.594 1.955 9.753 1.00 85.94 155 SER A N 1
ATOM 1162 C CA . SER A 1 155 ? 8.910 1.675 9.146 1.00 85.94 155 SER A CA 1
ATOM 1163 C C . SER A 1 155 ? 9.276 2.582 7.954 1.00 85.94 155 SER A C 1
ATOM 1165 O O . SER A 1 155 ? 10.067 2.220 7.069 1.00 85.94 155 SER A O 1
ATOM 1167 N N . VAL A 1 156 ? 8.689 3.780 7.905 1.00 85.12 156 VAL A N 1
ATOM 1168 C CA . VAL A 1 156 ? 8.950 4.774 6.849 1.00 85.12 156 VAL A CA 1
ATOM 1169 C C . VAL A 1 156 ? 10.368 5.348 6.953 1.00 85.12 156 VAL A C 1
ATOM 1171 O O . VAL A 1 156 ? 10.849 5.668 8.038 1.00 85.12 156 VAL A O 1
ATOM 1174 N N . ASP A 1 157 ? 11.024 5.523 5.808 1.00 76.50 157 ASP A N 1
ATOM 1175 C CA . ASP A 1 157 ? 12.375 6.069 5.653 1.00 76.50 157 ASP A CA 1
ATOM 1176 C C . ASP A 1 157 ? 12.295 7.347 4.797 1.00 76.50 157 ASP A C 1
ATOM 1178 O O . ASP A 1 157 ? 12.564 7.347 3.585 1.00 76.50 157 ASP A O 1
ATOM 1182 N N . TRP A 1 158 ? 11.821 8.417 5.446 1.00 66.56 158 TRP A N 1
ATOM 1183 C CA . TRP A 1 158 ? 11.543 9.731 4.855 1.00 66.56 158 TRP A CA 1
ATOM 1184 C C . TRP A 1 158 ? 12.804 10.512 4.466 1.00 66.56 158 TRP A C 1
ATOM 1186 O O . TRP A 1 158 ? 13.799 10.505 5.222 1.00 66.56 158 TRP A O 1
#

Secondary structure (DSSP, 8-state):
------------------------------------------------------TTTSS-TTPPPTTT--EEEEE-TTT-----HHHHH-TTEEE-TTTSSEEES-SEE-HHHHHHHHHHHHT--TTTTT-SEEEEETTTTEEEES-TT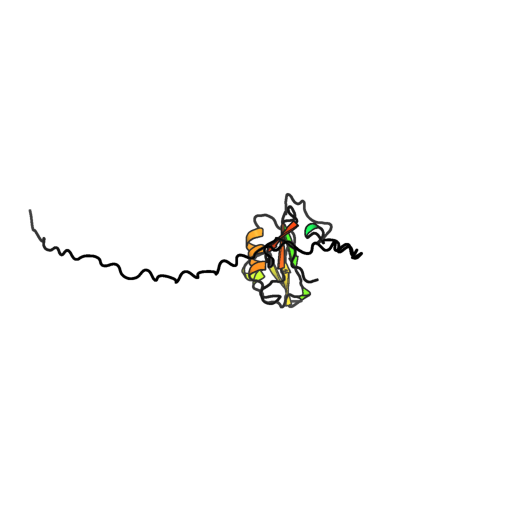SS-------

Organism: Natrialba asiatica (strain ATCC 700177 / DSM 12278 / JCM 9576 / FERM P-10747 / NBRC 102637 / 172P1) (NCBI:txid29540)